Protein AF-A0A3N6PGU3-F1 (afdb_monomer_lite)

Secondary structure (DSSP, 8-state):
-GGGGGTTGGGTS-GGGS-BTTB-HHHHHHHHHHHTT---------TTHHHHHHHHHTTSTTT---------S--HHHHHHTTHHHHTT-S-EEEE-TT----SSHHHHHHSSS-EEEEEE-S-GGGSEEEEE-TTSSEEEEEES-SS-S--EEEEEEEEES-HHHHHHHHHHHHHTT-

Foldseek 3Di:
DVLVVDPPVSVVDPQQQPDDPPDGLVRLVLVLCVVLVNQEDEDADEPPVVVVVVVCPPPRPVRHPDYDYDYDPDDDLVSVLSCLVVLVPDQKDKWADSNFHDRPCSNVCVPDDAKDFDWDQDPDQQCAWAFDADPVRDTPDIDGRDPDDPGRTGGRGIMMHRHSVVSNVVSVVVVVVPD

Organism: NCBI:txid1458930

Radius of gyration: 16.95 Å; chains: 1; bounding box: 42×38×47 Å

InterPro domains:
  IPR005835 Nucleotidyl transferase domain [PF00483] (4-162)
  IPR029044 Nucleotide-diphospho-sugar transferases [G3DSA:3.90.550.10] (3-178)
  IPR029044 Nucleotide-diphospho-sugar transferases [SSF53448] (4-163)
  IPR050486 Mannose-1-phosphate guanyltransferase [PTHR22572] (4-163)

pLDDT: mean 79.23, std 13.74, range [46.91, 96.25]

Sequence (179 aa):
MWETKLRPHTHTQPKPLNPRGRETYPWTYHRNLIDAGIKKHVFIIGYLREKIQEYVKLPMQEKLRWSLWCRNRAKDCTALWTCKEVLADTDDILINLGDIIFDKDTPKIMDQKGSILAVQQVEDPREFGIAVLGGDGYVKKLSEKPDIPTSNLALVGMYKLSQVGLLLEVLDDMMKDGV

Structure (mmCIF, N/CA/C/O backbone):
data_AF-A0A3N6PGU3-F1
#
_entry.id   AF-A0A3N6PGU3-F1
#
loop_
_atom_site.group_PDB
_atom_site.id
_atom_site.type_symbol
_atom_site.label_atom_id
_atom_site.label_alt_id
_atom_site.label_comp_id
_atom_site.label_asym_id
_atom_site.label_entity_id
_atom_site.label_seq_id
_atom_site.pdbx_PDB_ins_code
_atom_site.Cartn_x
_atom_site.Cartn_y
_atom_site.Cartn_z
_atom_site.occupancy
_atom_site.B_iso_or_equiv
_atom_site.auth_seq_id
_atom_site.auth_comp_id
_atom_site.auth_asym_id
_atom_site.auth_atom_id
_atom_site.pdbx_PDB_model_num
ATOM 1 N N . MET A 1 1 ? 14.360 -8.208 7.490 1.00 46.91 1 MET A N 1
ATOM 2 C CA . MET A 1 1 ? 14.454 -7.816 6.065 1.00 46.91 1 MET A CA 1
ATOM 3 C C . MET A 1 1 ? 14.023 -9.033 5.261 1.00 46.91 1 MET A C 1
ATOM 5 O O . MET A 1 1 ? 14.676 -10.058 5.374 1.00 46.91 1 MET A O 1
ATOM 9 N N . TRP A 1 2 ? 12.864 -9.002 4.599 1.00 47.94 2 TRP A N 1
ATOM 10 C CA . TRP A 1 2 ? 12.236 -10.202 4.019 1.00 47.94 2 TRP A CA 1
ATOM 11 C C . TRP A 1 2 ? 13.111 -10.906 2.967 1.00 47.94 2 TRP A C 1
ATOM 13 O O . TRP A 1 2 ? 12.980 -12.116 2.785 1.00 47.94 2 TRP A O 1
ATOM 23 N N . GLU A 1 3 ? 14.074 -10.204 2.359 1.00 49.78 3 GLU A N 1
ATOM 24 C CA . GLU A 1 3 ? 15.049 -10.803 1.443 1.00 49.78 3 GLU A CA 1
ATOM 25 C C . GLU A 1 3 ? 15.992 -11.819 2.112 1.00 49.78 3 GLU A C 1
ATOM 27 O O . GLU A 1 3 ? 16.506 -12.704 1.429 1.00 49.78 3 GLU A O 1
ATOM 32 N N . THR A 1 4 ? 16.222 -11.745 3.431 1.00 50.41 4 THR A N 1
ATOM 33 C CA . THR A 1 4 ? 17.131 -12.677 4.124 1.00 50.41 4 THR A CA 1
ATOM 34 C C . THR A 1 4 ? 16.499 -14.037 4.402 1.00 50.41 4 THR A C 1
ATOM 36 O O . THR A 1 4 ? 17.231 -15.012 4.542 1.00 50.41 4 THR A O 1
ATOM 39 N N . LYS A 1 5 ? 15.161 -14.124 4.431 1.00 58.78 5 LYS A N 1
ATOM 40 C CA . LYS A 1 5 ? 14.418 -15.372 4.689 1.00 58.78 5 LYS A CA 1
ATOM 41 C C . LYS A 1 5 ? 14.497 -16.375 3.524 1.00 58.78 5 LYS A C 1
ATOM 43 O O . LYS A 1 5 ? 14.185 -17.540 3.717 1.00 58.78 5 LYS A O 1
ATOM 48 N N . LEU A 1 6 ? 14.910 -15.933 2.330 1.00 59.44 6 LEU A N 1
ATOM 49 C CA . LEU A 1 6 ? 14.996 -16.751 1.106 1.00 59.44 6 LEU A CA 1
ATOM 50 C C . LEU A 1 6 ? 16.431 -16.916 0.584 1.00 59.44 6 LEU A C 1
ATOM 52 O O . LEU A 1 6 ? 16.651 -17.247 -0.584 1.00 59.44 6 LEU A O 1
ATOM 56 N N . ARG A 1 7 ? 17.432 -16.672 1.433 1.00 60.16 7 ARG A N 1
ATOM 57 C CA . ARG A 1 7 ? 18.822 -16.978 1.085 1.00 60.16 7 ARG A CA 1
ATOM 58 C C . ARG A 1 7 ? 18.994 -18.501 0.954 1.00 60.16 7 ARG A C 1
ATOM 60 O O . ARG A 1 7 ? 18.397 -19.228 1.744 1.00 60.16 7 ARG A O 1
ATOM 67 N N . PRO A 1 8 ? 19.787 -18.989 -0.021 1.00 71.56 8 PRO A N 1
ATOM 68 C CA . PRO A 1 8 ? 20.704 -18.232 -0.882 1.00 71.56 8 PRO A CA 1
ATOM 69 C C . PRO A 1 8 ? 20.094 -17.690 -2.190 1.00 71.56 8 PRO A C 1
ATOM 71 O O . PRO A 1 8 ? 20.761 -16.929 -2.883 1.00 71.56 8 PRO A O 1
ATOM 74 N N . HIS A 1 9 ? 18.846 -18.016 -2.539 1.00 57.03 9 HIS A N 1
ATOM 75 C CA . HIS A 1 9 ? 18.249 -17.649 -3.837 1.00 57.03 9 HIS A CA 1
ATOM 76 C C . HIS A 1 9 ? 18.185 -16.133 -4.089 1.00 57.03 9 HIS A C 1
ATOM 78 O O . HIS A 1 9 ? 18.304 -15.683 -5.225 1.00 57.03 9 HIS A O 1
ATOM 84 N N . THR A 1 10 ? 18.069 -15.330 -3.031 1.00 58.28 10 THR A N 1
ATOM 85 C CA . THR A 1 10 ? 18.069 -13.861 -3.116 1.00 58.28 10 THR A CA 1
ATOM 86 C C . THR A 1 10 ? 19.464 -13.224 -3.221 1.00 58.28 10 THR A C 1
ATOM 88 O O . THR A 1 10 ? 19.553 -12.001 -3.280 1.00 58.28 10 THR A O 1
ATOM 91 N N . HIS A 1 11 ? 20.559 -14.006 -3.257 1.00 56.34 11 HIS A N 1
ATOM 92 C CA . HIS A 1 11 ? 21.920 -13.476 -3.473 1.00 56.34 11 HIS A CA 1
ATOM 93 C C . HIS A 1 11 ? 22.190 -13.098 -4.933 1.00 56.34 11 HIS A C 1
ATOM 95 O O . HIS A 1 11 ? 22.960 -12.180 -5.200 1.00 56.34 11 HIS A O 1
ATOM 101 N N . THR A 1 12 ? 21.595 -13.820 -5.881 1.00 60.50 12 THR A N 1
ATOM 102 C CA . THR A 1 12 ? 21.890 -13.671 -7.314 1.00 60.50 12 THR A CA 1
ATOM 103 C C . THR A 1 12 ? 20.706 -13.125 -8.106 1.00 60.50 12 THR A C 1
ATOM 105 O O . THR A 1 12 ? 20.904 -12.632 -9.218 1.00 60.50 12 THR A O 1
ATOM 108 N N . GLN A 1 13 ? 19.494 -13.151 -7.546 1.00 65.88 13 GLN A N 1
ATOM 109 C CA . GLN A 1 13 ? 18.267 -12.697 -8.197 1.00 65.88 13 GLN A CA 1
ATOM 110 C C . GLN A 1 13 ? 17.361 -11.957 -7.199 1.00 65.88 13 GLN A C 1
ATOM 112 O O . GLN A 1 13 ? 17.196 -12.418 -6.068 1.00 65.88 13 GLN A O 1
ATOM 117 N N . PRO A 1 14 ? 16.765 -10.808 -7.574 1.00 69.81 14 PRO A N 1
ATOM 118 C CA . PRO A 1 14 ? 15.770 -10.167 -6.725 1.00 69.81 14 PRO A CA 1
ATOM 119 C C . PRO A 1 14 ? 14.566 -11.096 -6.526 1.00 69.81 14 PRO A C 1
ATOM 121 O O . PRO A 1 14 ? 14.072 -11.666 -7.497 1.00 69.81 14 PRO A O 1
ATOM 124 N N . LYS A 1 15 ? 14.042 -11.184 -5.294 1.00 72.31 15 LYS A N 1
ATOM 125 C CA . LYS A 1 15 ? 12.857 -12.000 -4.956 1.00 72.31 15 LYS A CA 1
ATOM 126 C C . LYS A 1 15 ? 11.687 -11.807 -5.943 1.00 72.31 15 LYS A C 1
ATOM 128 O O . LYS A 1 15 ? 11.146 -12.825 -6.367 1.00 72.31 15 LYS A O 1
ATOM 133 N N . PRO A 1 16 ? 11.328 -10.576 -6.375 1.00 74.44 16 PRO A N 1
ATOM 134 C CA . PRO A 1 16 ? 10.246 -10.385 -7.347 1.00 74.44 16 PRO A CA 1
ATOM 135 C C . PRO A 1 16 ? 10.482 -11.063 -8.707 1.00 74.44 16 PRO A C 1
ATOM 137 O O . PRO A 1 16 ? 9.528 -11.406 -9.400 1.00 74.44 16 PRO A O 1
ATOM 140 N N . LEU A 1 17 ? 11.738 -11.279 -9.106 1.00 75.56 17 LEU A N 1
ATOM 141 C CA . LEU A 1 17 ? 12.063 -11.948 -10.367 1.00 75.56 17 LEU A CA 1
ATOM 142 C C . LEU A 1 17 ? 12.118 -13.470 -10.242 1.00 75.56 17 LEU A C 1
ATOM 144 O O . LEU A 1 17 ? 12.287 -14.129 -11.264 1.00 75.56 17 LEU A O 1
ATOM 148 N N . ASN A 1 18 ? 12.008 -14.047 -9.043 1.00 79.38 18 ASN A N 1
ATOM 149 C CA . ASN A 1 18 ? 11.971 -15.500 -8.910 1.00 79.38 18 ASN A CA 1
ATOM 150 C C . ASN A 1 18 ? 10.716 -16.041 -9.619 1.00 79.38 18 ASN A C 1
ATOM 152 O O . ASN A 1 18 ? 9.614 -15.562 -9.331 1.00 79.38 18 ASN A O 1
ATOM 156 N N . PRO A 1 19 ? 10.855 -17.017 -10.536 1.00 74.06 19 PRO A N 1
ATOM 157 C CA . PRO A 1 19 ? 9.710 -17.571 -11.242 1.00 74.06 19 PRO A CA 1
ATOM 158 C C . PRO A 1 19 ? 8.711 -18.207 -10.276 1.00 74.06 19 PRO A C 1
ATOM 160 O O . PRO A 1 19 ? 9.084 -18.982 -9.391 1.00 74.06 19 PRO A O 1
ATOM 163 N N . ARG A 1 20 ? 7.427 -17.929 -10.489 1.00 69.12 20 ARG A N 1
ATOM 164 C CA . ARG A 1 20 ? 6.305 -18.614 -9.852 1.00 69.12 20 ARG A CA 1
ATOM 165 C C . ARG A 1 20 ? 5.487 -19.300 -10.940 1.00 69.12 20 ARG A C 1
ATOM 167 O O . ARG A 1 20 ? 4.668 -18.687 -11.620 1.00 69.12 20 ARG A O 1
ATOM 174 N N . GLY A 1 21 ? 5.726 -20.596 -11.122 1.00 77.44 21 GLY A N 1
ATOM 175 C CA . GLY A 1 21 ? 5.178 -21.321 -12.266 1.00 77.44 21 GLY A CA 1
ATOM 176 C C . GLY A 1 21 ? 5.776 -20.784 -13.568 1.00 77.44 21 GLY A C 1
ATOM 177 O O . GLY A 1 21 ? 6.968 -20.955 -13.801 1.00 77.44 21 GLY A O 1
ATOM 178 N N . ARG A 1 22 ? 4.952 -20.140 -14.406 1.00 70.50 22 ARG A N 1
ATOM 179 C CA . ARG A 1 22 ? 5.368 -19.574 -15.705 1.00 70.50 22 ARG A CA 1
ATOM 180 C C . ARG A 1 22 ? 5.568 -18.054 -15.696 1.00 70.50 22 ARG A C 1
ATOM 182 O O . ARG A 1 22 ? 5.994 -17.512 -16.707 1.00 70.50 22 ARG A O 1
ATOM 189 N N . GLU A 1 23 ? 5.257 -17.372 -14.593 1.00 75.50 23 GLU A N 1
ATOM 190 C CA . GLU A 1 23 ? 5.281 -15.904 -14.504 1.00 75.50 23 GLU A CA 1
ATOM 191 C C . GLU A 1 23 ? 6.200 -15.412 -13.376 1.00 75.50 23 GLU A C 1
ATOM 193 O O . GLU A 1 23 ? 6.590 -16.176 -12.492 1.00 75.50 23 GLU A O 1
ATOM 198 N N . THR A 1 24 ? 6.548 -14.125 -13.398 1.00 79.69 24 THR A N 1
ATOM 199 C CA . THR A 1 24 ? 7.247 -13.424 -12.304 1.00 79.69 24 THR A CA 1
ATOM 200 C C . THR A 1 24 ? 6.329 -12.367 -11.690 1.00 79.69 24 THR A C 1
ATOM 202 O O . THR A 1 24 ? 5.345 -11.964 -12.313 1.00 79.69 24 THR A O 1
ATOM 205 N N . TYR A 1 25 ? 6.662 -11.865 -10.495 1.00 79.06 25 TYR A N 1
ATOM 206 C CA . TYR A 1 25 ? 5.845 -10.845 -9.827 1.00 79.06 25 TYR A CA 1
ATOM 207 C C . TYR A 1 25 ? 5.641 -9.585 -10.696 1.00 79.06 25 TYR A C 1
ATOM 209 O O . TYR A 1 25 ? 4.485 -9.217 -10.916 1.00 79.06 25 TYR A O 1
ATOM 217 N N . PRO A 1 26 ? 6.690 -8.954 -11.276 1.00 76.56 26 PRO A N 1
ATOM 218 C CA . PRO A 1 26 ? 6.512 -7.788 -12.144 1.00 76.56 26 PRO A CA 1
ATOM 219 C C . PRO A 1 26 ? 5.624 -8.041 -13.362 1.00 76.56 26 PRO A C 1
ATOM 221 O O . PRO A 1 26 ? 4.894 -7.141 -13.776 1.00 76.56 26 PRO A O 1
ATOM 224 N N . TRP A 1 27 ? 5.666 -9.252 -13.925 1.00 77.31 27 TRP A N 1
ATOM 225 C CA . TRP A 1 27 ? 4.833 -9.612 -15.070 1.00 77.31 27 TRP A CA 1
ATOM 226 C C . TRP A 1 27 ? 3.350 -9.641 -14.704 1.00 77.31 27 TRP A C 1
ATOM 228 O O . TRP A 1 27 ? 2.538 -8.982 -15.355 1.00 77.31 27 TRP A O 1
ATOM 238 N N . THR A 1 28 ? 3.006 -10.344 -13.624 1.00 78.38 28 THR A N 1
ATOM 239 C CA . THR A 1 28 ? 1.626 -10.409 -13.139 1.00 78.38 28 THR A CA 1
ATOM 240 C C . THR A 1 28 ? 1.118 -9.018 -12.744 1.00 78.38 28 THR A C 1
ATOM 242 O O . THR A 1 28 ? 0.010 -8.649 -13.122 1.00 78.38 28 THR A O 1
ATOM 245 N N . TYR A 1 29 ? 1.938 -8.186 -12.085 1.00 77.88 29 TYR A N 1
ATOM 246 C CA . TYR A 1 29 ? 1.555 -6.802 -11.773 1.00 77.88 29 TYR A CA 1
ATOM 247 C C . TYR A 1 29 ? 1.204 -5.993 -13.001 1.00 77.88 29 TYR A C 1
ATOM 249 O O . TYR A 1 29 ? 0.188 -5.310 -13.023 1.00 77.88 29 TYR A O 1
ATOM 257 N N . HIS A 1 30 ? 2.036 -6.060 -14.026 1.00 75.44 30 HIS A N 1
ATOM 258 C CA . HIS A 1 30 ? 1.815 -5.277 -15.224 1.00 75.44 30 HIS A CA 1
ATOM 259 C C . HIS A 1 30 ? 0.525 -5.635 -15.939 1.00 75.44 30 HIS A C 1
ATOM 261 O O . HIS A 1 30 ? -0.210 -4.724 -16.310 1.00 75.44 30 HIS A O 1
ATOM 267 N N . ARG A 1 31 ? 0.214 -6.931 -16.058 1.00 78.94 31 ARG A N 1
ATOM 268 C CA . ARG A 1 31 ? -1.082 -7.369 -16.583 1.00 78.94 31 ARG A CA 1
ATOM 269 C C . ARG A 1 31 ? -2.223 -6.758 -15.771 1.00 78.94 31 ARG A C 1
ATOM 271 O O . ARG A 1 31 ? -3.073 -6.079 -16.331 1.00 78.94 31 ARG A O 1
ATOM 278 N N . ASN A 1 32 ? -2.183 -6.906 -14.450 1.00 79.06 32 ASN A N 1
ATOM 279 C CA . ASN A 1 32 ? -3.302 -6.512 -13.592 1.00 79.06 32 ASN A CA 1
ATOM 280 C C . ASN A 1 32 ? -3.488 -4.991 -13.532 1.00 79.06 32 ASN A C 1
ATOM 282 O O . ASN A 1 32 ? -4.609 -4.506 -13.412 1.00 79.06 32 ASN A O 1
ATOM 286 N N . LEU A 1 33 ? -2.395 -4.230 -13.619 1.00 78.25 33 LEU A N 1
ATOM 287 C CA . LEU A 1 33 ? -2.441 -2.771 -13.667 1.00 78.25 33 LEU A CA 1
ATOM 288 C C . LEU A 1 33 ? -2.978 -2.268 -15.019 1.00 78.25 33 LEU A C 1
ATOM 290 O O . LEU A 1 33 ? -3.734 -1.298 -15.034 1.00 78.25 33 LEU A O 1
ATOM 294 N N . ILE A 1 34 ? -2.637 -2.935 -16.132 1.00 77.31 34 ILE A N 1
ATOM 295 C CA . ILE A 1 34 ? -3.224 -2.649 -17.453 1.00 77.31 34 ILE A CA 1
ATOM 296 C C . ILE A 1 34 ? -4.720 -2.959 -17.449 1.00 77.31 34 ILE A C 1
ATOM 298 O O . ILE A 1 34 ? -5.508 -2.124 -17.891 1.00 77.31 34 ILE A O 1
ATOM 302 N N . ASP A 1 35 ? -5.109 -4.123 -16.930 1.00 79.31 35 ASP A N 1
ATOM 303 C CA . ASP A 1 35 ? -6.509 -4.552 -16.869 1.00 79.31 35 ASP A CA 1
ATOM 304 C C . ASP A 1 35 ? -7.349 -3.620 -15.979 1.00 79.31 35 ASP A C 1
ATOM 306 O O . ASP A 1 35 ? -8.527 -3.399 -16.244 1.00 79.31 35 ASP A O 1
ATOM 310 N N . ALA A 1 36 ? -6.731 -3.008 -14.963 1.00 79.19 36 ALA A N 1
ATOM 311 C CA . ALA A 1 36 ? -7.345 -1.978 -14.125 1.00 79.19 36 ALA A CA 1
ATOM 312 C C . ALA A 1 36 ? -7.349 -0.567 -14.755 1.00 79.19 36 ALA A C 1
ATOM 314 O O . ALA A 1 36 ? -7.784 0.387 -14.114 1.00 79.19 36 ALA A O 1
ATOM 315 N N . GLY A 1 37 ? -6.843 -0.398 -15.982 1.00 80.19 37 GLY A N 1
ATOM 316 C CA . GLY A 1 37 ? -6.828 0.888 -16.687 1.00 80.19 37 GLY A CA 1
ATOM 317 C C . GLY A 1 37 ? -5.828 1.915 -16.141 1.00 80.19 37 GLY A C 1
ATOM 318 O O . GLY A 1 37 ? -5.903 3.096 -16.497 1.00 80.19 37 GLY A O 1
ATOM 319 N N . ILE A 1 38 ? -4.879 1.495 -15.299 1.00 80.81 38 ILE A N 1
ATOM 320 C CA . ILE A 1 38 ? -3.862 2.376 -14.713 1.00 80.81 38 ILE A CA 1
ATOM 321 C C . ILE A 1 38 ? -2.833 2.727 -15.794 1.00 80.81 38 ILE A C 1
ATOM 323 O O . ILE A 1 38 ? -2.299 1.851 -16.467 1.00 80.81 38 ILE A O 1
ATOM 327 N N . LYS A 1 39 ? -2.573 4.029 -15.981 1.00 75.12 39 LYS A N 1
ATOM 328 C CA . LYS A 1 39 ? -1.737 4.557 -17.083 1.00 75.12 39 LYS A CA 1
ATOM 329 C C . LYS A 1 39 ? -0.343 5.013 -16.653 1.00 75.12 39 LYS A C 1
ATOM 331 O O . LYS A 1 39 ? 0.564 5.102 -17.483 1.00 75.12 39 LYS A O 1
ATOM 336 N N . LYS A 1 40 ? -0.194 5.400 -15.384 1.00 78.12 40 LYS A N 1
ATOM 337 C CA . LYS A 1 40 ? 1.057 5.884 -14.788 1.00 78.12 40 LYS A CA 1
ATOM 338 C C . LYS A 1 40 ? 1.493 4.874 -13.735 1.00 78.12 40 LYS A C 1
ATOM 340 O O . LYS A 1 40 ? 0.690 4.484 -12.894 1.00 78.12 40 LYS A O 1
ATOM 345 N N . HIS A 1 41 ? 2.755 4.465 -13.784 1.00 78.19 41 HIS A N 1
ATOM 346 C CA . HIS A 1 41 ? 3.306 3.476 -12.866 1.00 78.19 41 HIS A CA 1
ATOM 347 C C . HIS A 1 41 ? 4.622 3.995 -12.307 1.00 78.19 41 HIS A C 1
ATOM 349 O O . HIS A 1 41 ? 5.399 4.649 -13.003 1.00 78.19 41 HIS A O 1
ATOM 355 N N . VAL A 1 42 ? 4.874 3.701 -11.040 1.00 79.69 42 VAL A N 1
ATOM 356 C CA . VAL A 1 42 ? 6.117 4.066 -10.367 1.00 79.69 42 VAL A CA 1
ATOM 357 C C . VAL A 1 42 ? 6.666 2.806 -9.724 1.00 79.69 42 VAL A C 1
ATOM 359 O O . VAL A 1 42 ? 5.981 2.158 -8.938 1.00 79.69 42 VAL A O 1
ATOM 362 N N . PHE A 1 43 ? 7.893 2.439 -10.089 1.00 78.62 43 PHE A N 1
ATOM 363 C CA . PHE A 1 43 ? 8.562 1.267 -9.541 1.00 78.62 43 PHE A CA 1
ATOM 364 C C . PHE A 1 43 ? 9.645 1.712 -8.564 1.00 78.62 43 PHE A C 1
ATOM 366 O O . PHE A 1 43 ? 10.729 2.140 -8.963 1.00 78.62 43 PHE A O 1
ATOM 373 N N . ILE A 1 44 ? 9.373 1.569 -7.269 1.00 77.94 44 ILE A N 1
ATOM 374 C CA . ILE A 1 44 ? 10.361 1.863 -6.232 1.00 77.94 44 ILE A CA 1
ATOM 375 C C . ILE A 1 44 ? 11.202 0.609 -5.997 1.00 77.94 44 ILE A C 1
ATOM 377 O O . ILE A 1 44 ? 10.731 -0.374 -5.428 1.00 77.94 44 ILE A O 1
ATOM 381 N N . ILE A 1 45 ? 12.440 0.614 -6.495 1.00 74.38 45 ILE A N 1
ATOM 382 C CA . ILE A 1 45 ? 13.309 -0.566 -6.502 1.00 74.38 45 ILE A CA 1
ATOM 383 C C . ILE A 1 45 ? 14.665 -0.229 -5.893 1.00 74.38 45 ILE A C 1
ATOM 385 O O . ILE A 1 45 ? 15.346 0.701 -6.320 1.00 74.38 45 ILE A O 1
ATOM 389 N N . GLY A 1 46 ? 15.069 -1.049 -4.922 1.00 72.19 46 GLY A N 1
ATOM 390 C CA . GLY A 1 46 ? 16.376 -0.985 -4.275 1.00 72.19 46 GLY A CA 1
ATOM 391 C C . GLY A 1 46 ? 17.380 -1.984 -4.860 1.00 72.19 46 GLY A C 1
ATOM 392 O O . GLY A 1 46 ? 18.035 -1.727 -5.869 1.00 72.19 46 GLY A O 1
ATOM 393 N N . TYR A 1 47 ? 17.558 -3.116 -4.175 1.00 66.56 47 TYR A N 1
ATOM 394 C CA . TYR A 1 47 ? 18.587 -4.119 -4.476 1.00 66.56 47 TYR A CA 1
ATOM 395 C C . TYR A 1 47 ? 18.409 -4.774 -5.862 1.00 66.56 47 TYR A C 1
ATOM 397 O O . TYR A 1 47 ? 17.297 -5.128 -6.244 1.00 66.56 47 TYR A O 1
ATOM 405 N N . LEU A 1 48 ? 19.519 -4.965 -6.596 1.00 67.81 48 LEU A N 1
ATOM 406 C CA . LEU A 1 48 ? 19.571 -5.564 -7.946 1.00 67.81 48 LEU A CA 1
ATOM 407 C C . LEU A 1 48 ? 18.665 -4.869 -8.989 1.00 67.81 48 LEU A C 1
ATOM 409 O O . LEU A 1 48 ? 18.123 -5.518 -9.890 1.00 67.81 48 LEU A O 1
ATOM 413 N N . ARG A 1 49 ? 18.522 -3.540 -8.883 1.00 71.31 49 ARG A N 1
ATOM 414 C CA . ARG A 1 49 ? 17.678 -2.718 -9.767 1.00 71.31 49 ARG A CA 1
ATOM 415 C C . ARG A 1 49 ? 17.951 -2.930 -11.252 1.00 71.31 49 ARG A C 1
ATOM 417 O O . ARG A 1 49 ? 17.000 -2.914 -12.018 1.00 71.31 49 ARG A O 1
ATOM 424 N N . GLU A 1 50 ? 19.203 -3.149 -11.660 1.00 75.81 50 GLU A N 1
ATOM 425 C CA . GLU A 1 50 ? 19.586 -3.265 -13.070 1.00 75.81 50 GLU A CA 1
ATOM 426 C C . GLU A 1 50 ? 18.868 -4.451 -13.724 1.00 75.81 50 GLU A C 1
ATOM 428 O O . GLU A 1 50 ? 18.334 -4.318 -14.820 1.00 75.81 50 GLU A O 1
ATOM 433 N N . LYS A 1 51 ? 18.741 -5.569 -12.996 1.00 76.88 51 LYS A N 1
ATOM 434 C CA . LYS A 1 51 ? 18.018 -6.758 -13.467 1.00 76.88 51 LYS A CA 1
ATOM 435 C C . LYS A 1 51 ? 16.518 -6.511 -13.596 1.00 76.88 51 LYS A C 1
ATOM 437 O O . LYS A 1 51 ? 15.896 -6.993 -14.535 1.00 76.88 51 LYS A O 1
ATOM 442 N N . ILE A 1 52 ? 15.926 -5.768 -12.658 1.00 75.62 52 ILE A N 1
ATOM 443 C CA . ILE A 1 52 ? 14.493 -5.438 -12.716 1.00 75.62 52 ILE A CA 1
ATOM 444 C C . ILE A 1 52 ? 14.232 -4.414 -13.826 1.00 75.62 52 ILE A C 1
ATOM 446 O O . ILE A 1 52 ? 13.263 -4.549 -14.565 1.00 75.62 52 ILE A O 1
ATOM 450 N N . GLN A 1 53 ? 15.117 -3.430 -13.989 1.00 75.00 53 GLN A N 1
ATOM 451 C CA . GLN A 1 53 ? 15.071 -2.463 -15.082 1.00 75.00 53 GLN A CA 1
ATOM 452 C C . GLN A 1 53 ? 15.133 -3.156 -16.438 1.00 75.00 53 GLN A C 1
ATOM 454 O O . GLN A 1 53 ? 14.314 -2.859 -17.300 1.00 75.00 53 GLN A O 1
ATOM 459 N N . GLU A 1 54 ? 16.077 -4.074 -16.626 1.00 76.81 54 GLU A N 1
ATOM 460 C CA . GLU A 1 54 ? 16.207 -4.858 -17.854 1.00 76.81 54 GLU A CA 1
ATOM 461 C C . GLU A 1 54 ? 14.953 -5.704 -18.111 1.00 76.81 54 GLU A C 1
ATOM 463 O O . GLU A 1 54 ? 14.379 -5.633 -19.196 1.00 76.81 54 GLU A O 1
ATOM 468 N N . TYR A 1 55 ? 14.454 -6.403 -17.086 1.00 75.38 55 TYR A N 1
ATOM 469 C CA . TYR A 1 55 ? 13.233 -7.205 -17.181 1.00 75.38 55 TYR A CA 1
ATOM 470 C C . TYR A 1 55 ? 12.008 -6.377 -17.598 1.00 75.38 55 TYR A C 1
ATOM 472 O O . TYR A 1 55 ? 11.255 -6.782 -18.479 1.00 75.38 55 TYR A O 1
ATOM 480 N N . VAL A 1 56 ? 11.813 -5.202 -16.988 1.00 71.06 56 VAL A N 1
ATOM 481 C CA . VAL A 1 56 ? 10.676 -4.317 -17.291 1.00 71.06 56 VAL A CA 1
ATOM 482 C C . VAL A 1 56 ? 10.830 -3.651 -18.664 1.00 71.06 56 VAL A C 1
ATOM 484 O O . VAL A 1 56 ? 9.838 -3.419 -19.354 1.00 71.06 56 VAL A O 1
ATOM 487 N N . LYS A 1 57 ? 12.062 -3.360 -19.098 1.00 68.31 57 LYS A N 1
ATOM 488 C CA . LYS A 1 57 ? 12.328 -2.724 -20.397 1.00 68.31 57 LYS A CA 1
ATOM 489 C C . LYS A 1 57 ? 12.052 -3.639 -21.595 1.00 68.31 57 LYS A C 1
ATOM 491 O O . LYS A 1 57 ? 11.665 -3.132 -22.638 1.00 68.31 57 LYS A O 1
ATOM 496 N N . LEU A 1 58 ? 12.245 -4.952 -21.468 1.00 55.84 58 LEU A N 1
ATOM 497 C CA . LEU A 1 58 ? 12.301 -5.860 -22.623 1.00 55.84 58 LEU A CA 1
ATOM 498 C C . LEU A 1 58 ? 10.938 -6.228 -23.268 1.00 55.84 58 LEU A C 1
ATOM 500 O O . LEU A 1 58 ? 10.949 -6.635 -24.427 1.00 55.84 58 LEU A O 1
ATOM 504 N N . PRO A 1 59 ? 9.780 -6.114 -22.582 1.00 52.75 59 PRO A N 1
ATOM 505 C CA . PRO A 1 59 ? 8.470 -6.268 -23.251 1.00 52.75 59 PRO A CA 1
ATOM 506 C C . PRO A 1 59 ? 7.332 -5.330 -22.783 1.00 52.75 59 PRO A C 1
ATOM 508 O O . PRO A 1 59 ? 6.255 -5.347 -23.371 1.00 52.75 59 PRO A O 1
ATOM 511 N N . MET A 1 60 ? 7.508 -4.533 -21.721 1.00 55.53 60 MET A N 1
ATOM 512 C CA . MET A 1 60 ? 6.386 -3.849 -21.039 1.00 55.53 60 MET A CA 1
ATOM 513 C C . MET A 1 60 ? 6.269 -2.352 -21.394 1.00 55.53 60 MET A C 1
ATOM 515 O O . MET A 1 60 ? 5.330 -1.673 -20.970 1.00 55.53 60 MET A O 1
ATOM 519 N N . GLN A 1 61 ? 7.209 -1.820 -22.185 1.00 50.72 61 GLN A N 1
ATOM 520 C CA . GLN A 1 61 ? 7.306 -0.388 -22.497 1.00 50.72 61 GLN A CA 1
ATOM 521 C C . GLN A 1 61 ? 6.214 0.140 -23.436 1.00 50.72 61 GLN A C 1
ATOM 523 O O . GLN A 1 61 ? 5.890 1.319 -23.348 1.00 50.72 61 GLN A O 1
ATOM 528 N N . GLU A 1 62 ? 5.593 -0.688 -24.284 1.00 50.44 62 GLU A N 1
ATOM 529 C CA . GLU A 1 62 ? 4.577 -0.192 -25.233 1.00 50.44 62 GLU A CA 1
ATOM 530 C C . GLU A 1 62 ? 3.301 0.336 -24.544 1.00 50.44 62 GLU A C 1
ATOM 532 O O . GLU A 1 62 ? 2.535 1.087 -25.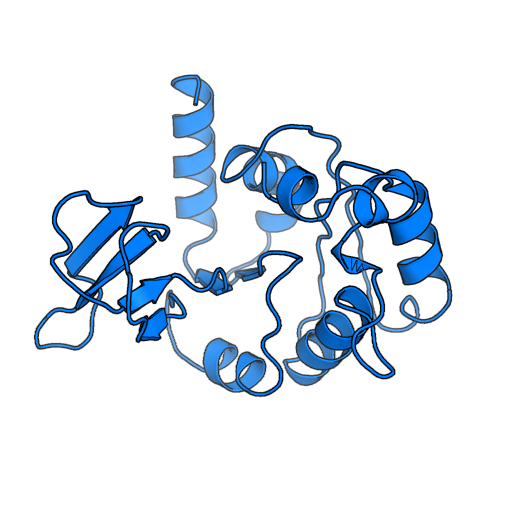149 1.00 50.44 62 GLU A O 1
ATOM 537 N N . LYS A 1 63 ? 3.076 -0.009 -23.266 1.00 50.56 63 LYS A N 1
ATOM 538 C CA . LYS A 1 63 ? 1.900 0.427 -22.486 1.00 50.56 63 LYS A CA 1
ATOM 539 C C . LYS A 1 63 ? 2.228 1.149 -21.174 1.00 50.56 63 LYS A C 1
ATOM 541 O O . LYS A 1 63 ? 1.361 1.838 -20.641 1.00 50.56 63 LYS A O 1
ATOM 546 N N . LEU A 1 64 ? 3.457 1.045 -20.659 1.00 52.22 64 LEU A N 1
ATOM 547 C CA . LEU A 1 64 ? 3.890 1.737 -19.438 1.00 52.22 64 LEU A CA 1
ATOM 548 C C . LEU A 1 64 ? 4.460 3.114 -19.787 1.00 52.22 64 LEU A C 1
ATOM 550 O O . LEU A 1 64 ? 5.580 3.222 -20.279 1.00 52.22 64 LEU A O 1
ATOM 554 N N . ARG A 1 65 ? 3.707 4.185 -19.511 1.00 48.12 65 ARG A N 1
ATOM 555 C CA . ARG A 1 65 ? 4.125 5.540 -19.909 1.00 48.12 65 ARG A CA 1
ATOM 556 C C . ARG A 1 65 ? 5.307 6.100 -19.107 1.00 48.12 65 ARG A C 1
ATOM 558 O O . ARG A 1 65 ? 6.009 6.953 -19.633 1.00 48.12 65 ARG A O 1
ATOM 565 N N . TRP A 1 66 ? 5.532 5.657 -17.865 1.00 49.59 66 TRP A N 1
ATOM 566 C CA . TRP A 1 66 ? 6.565 6.217 -16.980 1.00 49.59 66 TRP A CA 1
ATOM 567 C C . TRP A 1 66 ? 7.090 5.156 -16.005 1.00 49.59 66 TRP A C 1
ATOM 569 O O . TRP A 1 66 ? 6.361 4.251 -15.609 1.00 49.59 66 TRP A O 1
ATOM 579 N N . SER A 1 67 ? 8.369 5.231 -15.640 1.00 54.12 67 SER A N 1
ATOM 580 C CA . SER A 1 67 ? 8.962 4.453 -14.545 1.00 54.12 67 SER A CA 1
ATOM 581 C C . SER A 1 67 ? 10.013 5.326 -13.870 1.00 54.12 67 SER A C 1
ATOM 583 O O . SER A 1 67 ? 11.092 5.533 -14.425 1.00 54.12 67 SER A O 1
ATOM 585 N N . LEU A 1 68 ? 9.679 5.880 -12.702 1.00 55.47 68 LEU A N 1
ATOM 586 C CA . LEU A 1 68 ? 10.637 6.584 -11.849 1.00 55.47 68 LEU A CA 1
ATOM 587 C C . LEU A 1 68 ? 11.322 5.567 -10.930 1.00 55.47 68 LEU A C 1
ATOM 589 O O . LEU A 1 68 ? 10.647 4.737 -10.328 1.00 55.47 68 LEU A O 1
ATOM 593 N N . TRP A 1 69 ? 12.651 5.639 -10.839 1.00 60.53 69 TRP A N 1
ATOM 594 C CA . TRP A 1 69 ? 13.478 4.727 -10.049 1.00 60.53 69 TRP A CA 1
ATOM 595 C C . TRP A 1 69 ? 14.004 5.468 -8.827 1.00 60.53 69 TRP A C 1
ATOM 597 O O . TRP A 1 69 ? 15.030 6.150 -8.895 1.00 60.53 69 TRP A O 1
ATOM 607 N N . CYS A 1 70 ? 13.309 5.346 -7.705 1.00 53.66 70 CYS A N 1
ATOM 608 C CA . CYS A 1 70 ? 13.752 6.001 -6.485 1.00 53.66 70 CYS A CA 1
ATOM 609 C C . CYS A 1 70 ? 14.867 5.201 -5.816 1.00 53.66 70 CYS A C 1
ATOM 611 O O . CYS A 1 70 ? 14.700 4.053 -5.404 1.00 53.66 70 CYS A O 1
ATOM 613 N N . ARG A 1 71 ? 16.046 5.822 -5.742 1.00 48.66 71 ARG A N 1
ATOM 614 C CA . ARG A 1 71 ? 17.242 5.246 -5.138 1.00 48.66 71 ARG A CA 1
ATOM 615 C C . ARG A 1 71 ? 17.131 5.395 -3.624 1.00 48.66 71 ARG A C 1
ATOM 617 O O . ARG A 1 71 ? 17.530 6.424 -3.094 1.00 48.66 71 ARG A O 1
ATOM 624 N N . ASN A 1 72 ? 16.638 4.381 -2.917 1.00 50.97 72 ASN A N 1
ATOM 625 C CA . ASN A 1 72 ? 16.841 4.352 -1.474 1.00 50.97 72 ASN A CA 1
ATOM 626 C C . ASN A 1 72 ? 16.871 2.930 -0.892 1.00 50.97 72 ASN A C 1
ATOM 628 O O . ASN A 1 72 ? 16.166 2.035 -1.347 1.00 50.97 72 ASN A O 1
ATOM 632 N N . ARG A 1 73 ? 17.707 2.734 0.136 1.00 49.88 73 ARG A N 1
ATOM 633 C CA . ARG A 1 73 ? 17.559 1.630 1.102 1.00 49.88 73 ARG A CA 1
ATOM 634 C C . ARG A 1 73 ? 16.409 1.897 2.079 1.00 49.88 73 ARG A C 1
ATOM 636 O O . ARG A 1 73 ? 16.102 1.023 2.889 1.00 49.88 73 ARG A O 1
ATOM 643 N N . ALA A 1 74 ? 15.839 3.102 2.038 1.00 57.03 74 ALA A N 1
ATOM 644 C CA . ALA A 1 74 ? 14.696 3.466 2.842 1.00 57.03 74 ALA A CA 1
ATOM 645 C C . ALA A 1 74 ? 13.497 2.589 2.496 1.00 57.03 74 ALA A C 1
ATOM 647 O O . ALA A 1 74 ? 13.265 2.227 1.340 1.00 57.03 74 ALA A O 1
ATOM 648 N N . LYS A 1 75 ? 12.792 2.206 3.548 1.00 61.38 75 LYS A N 1
ATOM 649 C CA . LYS A 1 75 ? 11.613 1.357 3.490 1.00 61.38 75 LYS A CA 1
ATOM 650 C C . LYS A 1 75 ? 10.384 2.242 3.656 1.00 61.38 75 LYS A C 1
ATOM 652 O O . LYS A 1 75 ? 10.501 3.406 4.035 1.00 61.38 75 LYS A O 1
ATOM 657 N N . ASP A 1 76 ? 9.224 1.666 3.383 1.00 72.19 76 ASP A N 1
ATOM 658 C CA . ASP A 1 76 ? 7.950 2.195 3.861 1.00 72.19 76 ASP A CA 1
ATOM 659 C C . ASP A 1 76 ? 7.679 3.640 3.375 1.00 72.19 76 ASP A C 1
ATOM 661 O O . ASP A 1 76 ? 7.830 3.934 2.185 1.00 72.19 76 ASP A O 1
ATOM 665 N N . CYS A 1 77 ? 7.261 4.548 4.258 1.00 79.69 77 CYS A N 1
ATOM 666 C CA . CYS A 1 77 ? 6.817 5.901 3.906 1.00 79.69 77 CYS A CA 1
ATOM 667 C C . CYS A 1 77 ? 7.886 6.753 3.198 1.00 79.69 77 CYS A C 1
ATOM 669 O O . CYS A 1 77 ? 7.562 7.497 2.273 1.00 79.69 77 CYS A O 1
ATOM 671 N N . THR A 1 78 ? 9.167 6.611 3.549 1.00 80.56 78 THR A N 1
ATOM 672 C CA . THR A 1 78 ? 10.260 7.367 2.914 1.00 80.56 78 THR A CA 1
ATOM 673 C C . THR A 1 78 ? 10.397 7.025 1.428 1.00 80.56 78 THR A C 1
ATOM 675 O O . THR A 1 78 ? 10.704 7.888 0.605 1.00 80.56 78 THR A O 1
ATOM 678 N N . ALA A 1 79 ? 10.148 5.767 1.052 1.00 80.25 79 ALA A N 1
ATOM 679 C CA . ALA A 1 79 ? 10.158 5.346 -0.346 1.00 80.25 79 ALA A CA 1
ATOM 680 C C . ALA A 1 79 ? 9.052 6.063 -1.138 1.00 80.25 79 ALA A C 1
ATOM 682 O O . ALA A 1 79 ? 9.291 6.555 -2.243 1.00 80.25 79 ALA A O 1
ATOM 683 N N . LEU A 1 80 ? 7.867 6.197 -0.544 1.00 84.31 80 LEU A N 1
ATOM 684 C CA . LEU A 1 80 ? 6.754 6.920 -1.148 1.00 84.31 80 LEU A CA 1
ATOM 685 C C . LEU A 1 80 ? 7.038 8.425 -1.255 1.00 84.31 80 LEU A C 1
ATOM 687 O O . LEU A 1 80 ? 6.800 9.018 -2.306 1.00 84.31 80 LEU A O 1
ATOM 691 N N . TRP A 1 81 ? 7.641 9.014 -0.219 1.00 87.25 81 TRP A N 1
ATOM 692 C CA . TRP A 1 81 ? 8.029 10.426 -0.191 1.00 87.25 81 TRP A CA 1
ATOM 693 C C . TRP A 1 81 ? 8.979 10.807 -1.333 1.00 87.25 81 TRP A C 1
ATOM 695 O O . TRP A 1 81 ? 8.798 11.840 -1.972 1.00 87.25 81 TRP A O 1
ATOM 705 N N . THR A 1 82 ? 9.936 9.939 -1.687 1.00 83.06 82 THR A N 1
ATOM 706 C CA . THR A 1 82 ? 10.831 10.196 -2.836 1.00 83.06 82 THR A CA 1
ATOM 707 C C . THR A 1 82 ? 10.108 10.287 -4.184 1.00 83.06 82 THR A C 1
ATOM 709 O O . THR A 1 82 ? 10.685 10.768 -5.154 1.00 83.06 82 THR A O 1
ATOM 712 N N . CYS A 1 83 ? 8.854 9.832 -4.259 1.00 83.00 83 CYS A N 1
ATOM 713 C CA . CYS A 1 83 ? 8.027 9.900 -5.460 1.00 83.00 83 CYS A CA 1
ATOM 714 C C . CYS A 1 83 ? 7.070 11.100 -5.460 1.00 83.00 83 CYS A C 1
ATOM 716 O O . CYS A 1 83 ? 6.275 11.214 -6.393 1.00 83.00 83 CYS A O 1
ATOM 718 N N . LYS A 1 84 ? 7.112 11.980 -4.448 1.00 87.00 84 LYS A N 1
ATOM 719 C CA . LYS A 1 84 ? 6.079 13.003 -4.221 1.00 87.00 84 LYS A CA 1
ATOM 720 C C . LYS A 1 84 ? 5.778 13.885 -5.430 1.00 87.00 84 LYS A C 1
ATOM 722 O O . LYS A 1 84 ? 4.615 14.143 -5.700 1.00 87.00 84 LYS A O 1
ATOM 727 N N . GLU A 1 85 ? 6.792 14.264 -6.206 1.00 85.69 85 GLU A N 1
ATOM 728 C CA . GLU A 1 85 ? 6.617 15.080 -7.416 1.00 85.69 85 GLU A CA 1
ATOM 729 C C . GLU A 1 85 ? 5.768 14.372 -8.481 1.00 85.69 85 GLU A C 1
ATOM 731 O O . GLU A 1 85 ? 4.942 14.995 -9.135 1.00 85.69 85 GLU A O 1
ATOM 736 N N . VAL A 1 86 ? 5.923 13.053 -8.630 1.00 82.56 86 VAL A N 1
ATOM 737 C CA . VAL A 1 86 ? 5.126 12.257 -9.580 1.00 82.56 86 VAL A CA 1
ATOM 738 C C . VAL A 1 86 ? 3.708 12.022 -9.059 1.00 82.56 86 VAL A C 1
ATOM 740 O O . VAL A 1 86 ? 2.779 11.865 -9.852 1.00 82.56 86 VAL A O 1
ATOM 743 N N . LEU A 1 87 ? 3.547 11.974 -7.734 1.00 85.81 87 LEU A N 1
ATOM 744 C CA . LEU A 1 87 ? 2.265 11.744 -7.068 1.00 85.81 87 LEU A CA 1
ATOM 745 C C . LEU A 1 87 ? 1.436 13.029 -6.914 1.00 85.81 87 LEU A C 1
ATOM 747 O O . LEU A 1 87 ? 0.231 12.934 -6.733 1.00 85.81 87 LEU A O 1
ATOM 751 N N . ALA A 1 88 ? 2.041 14.215 -6.999 1.00 86.06 88 ALA A N 1
ATOM 752 C CA . ALA A 1 88 ? 1.350 15.485 -6.764 1.00 86.06 88 ALA A CA 1
ATOM 753 C C . ALA A 1 88 ? 0.180 15.740 -7.736 1.00 86.06 88 ALA A C 1
ATOM 755 O O . ALA A 1 88 ? -0.826 16.319 -7.341 1.00 86.06 88 ALA A O 1
ATOM 756 N N . ASP A 1 89 ? 0.279 15.248 -8.975 1.00 83.00 89 ASP A N 1
ATOM 757 C CA . ASP A 1 89 ? -0.721 15.454 -10.034 1.00 83.00 89 ASP A CA 1
ATOM 758 C C . ASP A 1 89 ? -1.702 14.270 -10.182 1.00 83.00 89 ASP A C 1
ATOM 760 O O . ASP A 1 89 ? -2.058 13.883 -11.306 1.00 83.00 89 ASP A O 1
ATOM 764 N N . THR A 1 90 ? -2.087 13.609 -9.087 1.00 85.81 90 THR A N 1
ATOM 765 C CA . THR A 1 90 ? -3.077 12.519 -9.132 1.00 85.81 90 THR A CA 1
ATOM 766 C C . THR A 1 90 ? -4.035 12.543 -7.949 1.00 85.81 90 THR A C 1
ATOM 768 O O . THR A 1 90 ? -3.635 12.805 -6.821 1.00 85.81 90 THR A O 1
ATOM 771 N N . ASP A 1 91 ? -5.303 12.232 -8.218 1.00 87.12 91 ASP A N 1
ATOM 772 C CA . ASP A 1 91 ? -6.362 12.190 -7.203 1.00 87.12 91 ASP A CA 1
ATOM 773 C C . ASP A 1 91 ? -6.335 10.875 -6.410 1.00 87.12 91 ASP A C 1
ATOM 775 O O . ASP A 1 91 ? -6.476 10.864 -5.189 1.00 87.12 91 ASP A O 1
ATOM 779 N N . ASP A 1 92 ? -6.093 9.770 -7.121 1.00 89.56 92 ASP A N 1
ATOM 780 C CA . ASP A 1 92 ? -6.047 8.414 -6.582 1.00 89.56 92 ASP A CA 1
ATOM 781 C C . ASP A 1 92 ? -4.669 7.787 -6.824 1.00 89.56 92 ASP A C 1
ATOM 783 O O . ASP A 1 92 ? -4.069 7.952 -7.892 1.00 89.56 92 ASP A O 1
ATOM 787 N N . ILE A 1 93 ? -4.190 6.998 -5.863 1.00 90.69 93 ILE A N 1
ATOM 788 C CA . ILE A 1 93 ? -3.017 6.133 -6.035 1.00 90.69 93 ILE A CA 1
ATOM 789 C C . ILE A 1 93 ? -3.306 4.715 -5.564 1.00 90.69 93 ILE A C 1
ATOM 791 O O . ILE A 1 93 ? -4.032 4.500 -4.594 1.00 90.69 93 ILE A O 1
ATOM 795 N N . LEU A 1 94 ? -2.680 3.751 -6.237 1.00 89.69 94 LEU A N 1
ATOM 796 C CA . LEU A 1 94 ? -2.638 2.355 -5.824 1.00 89.69 94 LEU A CA 1
ATOM 797 C C . LEU A 1 94 ? -1.206 2.007 -5.418 1.00 89.69 94 LEU A C 1
ATOM 799 O O . LEU A 1 94 ? -0.290 2.038 -6.241 1.00 89.69 94 LEU A O 1
ATOM 803 N N . ILE A 1 95 ? -1.024 1.650 -4.154 1.00 88.81 95 ILE A N 1
ATOM 804 C CA . ILE A 1 95 ? 0.237 1.161 -3.606 1.00 88.81 95 ILE A CA 1
ATOM 805 C C . ILE A 1 95 ? 0.143 -0.358 -3.531 1.00 88.81 95 ILE A C 1
ATOM 807 O O . ILE A 1 95 ? -0.822 -0.892 -2.990 1.00 88.81 95 ILE A O 1
ATOM 811 N N . ASN A 1 96 ? 1.152 -1.047 -4.057 1.00 86.56 96 ASN A N 1
ATOM 812 C CA . ASN A 1 96 ? 1.265 -2.496 -3.970 1.00 86.56 96 ASN A CA 1
ATOM 813 C C . ASN A 1 96 ? 2.685 -2.887 -3.546 1.00 86.56 96 ASN A C 1
ATOM 815 O O . ASN A 1 96 ? 3.660 -2.430 -4.150 1.00 86.56 96 ASN A O 1
ATOM 819 N N . LEU A 1 97 ? 2.807 -3.732 -2.523 1.00 83.94 97 LEU A N 1
ATOM 820 C CA . LEU A 1 97 ? 4.095 -4.273 -2.103 1.00 83.94 97 LEU A CA 1
ATOM 821 C C . LEU A 1 97 ? 4.598 -5.291 -3.137 1.00 83.94 97 LEU A C 1
ATOM 823 O O . LEU A 1 97 ? 3.879 -6.198 -3.552 1.00 83.94 97 LEU A O 1
ATOM 827 N N . GLY A 1 98 ? 5.857 -5.137 -3.557 1.00 75.88 98 GLY A N 1
ATOM 828 C CA . GLY A 1 98 ? 6.423 -5.814 -4.733 1.00 75.88 98 GLY A CA 1
ATOM 829 C C . GLY A 1 98 ? 6.599 -7.336 -4.638 1.00 75.88 98 GLY A C 1
ATOM 830 O O . GLY A 1 98 ? 7.148 -7.934 -5.565 1.00 75.88 98 GLY A O 1
ATOM 831 N N . ASP A 1 99 ? 6.186 -7.965 -3.539 1.00 74.25 99 ASP A N 1
ATOM 832 C CA . ASP A 1 99 ? 6.214 -9.412 -3.326 1.00 74.25 99 ASP A CA 1
ATOM 833 C C . ASP A 1 99 ? 4.837 -10.033 -3.018 1.00 74.25 99 ASP A C 1
ATOM 835 O O . ASP A 1 99 ? 4.768 -11.210 -2.648 1.00 74.25 99 ASP A O 1
ATOM 839 N N . ILE A 1 100 ? 3.746 -9.283 -3.218 1.00 76.06 100 ILE A N 1
ATOM 840 C CA . ILE A 1 100 ? 2.360 -9.731 -3.000 1.00 76.06 100 ILE A CA 1
ATOM 841 C C . ILE A 1 100 ? 1.550 -9.629 -4.290 1.00 76.06 100 ILE A C 1
ATOM 843 O O . ILE A 1 100 ? 1.499 -8.564 -4.887 1.00 76.06 100 ILE A O 1
ATOM 847 N N . ILE A 1 101 ? 0.906 -10.712 -4.734 1.00 73.38 101 ILE A N 1
ATOM 848 C CA . ILE A 1 101 ? 0.139 -10.750 -5.993 1.00 73.38 101 ILE A CA 1
ATOM 849 C C . ILE A 1 101 ? -1.359 -10.604 -5.728 1.00 73.38 101 ILE A C 1
ATOM 851 O O . ILE A 1 101 ? -1.929 -11.389 -4.976 1.00 73.38 101 ILE A O 1
ATOM 855 N N . PHE A 1 102 ? -1.991 -9.683 -6.455 1.00 73.25 102 PHE A N 1
ATOM 856 C CA . PHE A 1 102 ? -3.439 -9.485 -6.499 1.00 73.25 102 PHE A CA 1
ATOM 857 C C . PHE A 1 102 ? -3.909 -9.667 -7.937 1.00 73.25 102 PHE A C 1
ATOM 859 O O . PHE A 1 102 ? -3.710 -8.776 -8.759 1.00 73.25 102 PHE A O 1
ATOM 866 N N . ASP A 1 103 ? -4.439 -10.845 -8.270 1.00 66.31 103 ASP A N 1
ATOM 867 C CA . ASP A 1 103 ? -4.635 -11.237 -9.674 1.00 66.31 103 ASP A CA 1
ATOM 868 C C . ASP A 1 103 ? -5.926 -10.689 -10.303 1.00 66.31 103 ASP A C 1
ATOM 870 O O . ASP A 1 103 ? -5.936 -10.360 -11.481 1.00 66.31 103 ASP A O 1
ATOM 874 N N . LYS A 1 104 ? -7.025 -10.560 -9.546 1.00 65.00 104 LYS A N 1
ATOM 875 C CA . LYS A 1 104 ? -8.354 -10.275 -10.139 1.00 65.00 104 LYS A CA 1
ATOM 876 C C . LYS A 1 104 ? -9.157 -9.162 -9.475 1.00 65.00 104 LYS A C 1
ATOM 878 O O . LYS A 1 104 ? -10.201 -8.777 -9.997 1.00 65.00 104 LYS A O 1
ATOM 883 N N . ASP A 1 105 ? -8.695 -8.643 -8.345 1.00 74.38 105 ASP A N 1
ATOM 884 C CA . ASP A 1 105 ? -9.473 -7.678 -7.566 1.00 74.38 105 ASP A CA 1
ATOM 885 C C . ASP A 1 105 ? -9.043 -6.228 -7.795 1.00 74.38 105 ASP A C 1
ATOM 887 O O . ASP A 1 105 ? -9.756 -5.319 -7.381 1.00 74.38 105 ASP A O 1
ATOM 891 N N . THR A 1 106 ? -7.947 -5.987 -8.527 1.00 80.50 106 THR A N 1
ATOM 892 C CA . THR A 1 106 ? -7.449 -4.630 -8.799 1.00 80.50 106 THR A CA 1
ATOM 893 C C . THR A 1 106 ? -8.502 -3.727 -9.452 1.00 80.50 106 THR A C 1
ATOM 895 O O . THR A 1 106 ? -8.727 -2.647 -8.911 1.00 80.50 106 THR A O 1
ATOM 898 N N . PRO A 1 107 ? -9.220 -4.133 -10.524 1.00 82.69 107 PRO A N 1
ATOM 899 C CA . PRO A 1 107 ? -10.268 -3.285 -11.100 1.00 82.69 107 PRO A CA 1
ATOM 900 C C . PRO A 1 107 ? -11.393 -2.987 -10.100 1.00 82.69 107 PRO A C 1
ATOM 902 O O . PRO A 1 107 ? -11.800 -1.841 -9.948 1.00 82.69 107 PRO A O 1
ATOM 905 N N . LYS A 1 108 ? -11.823 -3.994 -9.326 1.00 84.50 108 LYS A N 1
ATOM 906 C CA . LYS A 1 108 ? -12.875 -3.824 -8.312 1.00 84.50 108 LYS A CA 1
ATOM 907 C C . LYS A 1 108 ? -12.468 -2.831 -7.229 1.00 84.50 108 LYS A C 1
ATOM 909 O O . LYS A 1 108 ? -13.296 -2.041 -6.801 1.00 84.50 108 LYS A O 1
ATOM 914 N N . ILE A 1 109 ? -11.214 -2.883 -6.777 1.00 85.50 109 ILE A N 1
ATOM 915 C CA . ILE A 1 109 ? -10.665 -1.952 -5.784 1.00 85.50 109 ILE A CA 1
ATOM 916 C C . ILE A 1 109 ? -10.615 -0.538 -6.365 1.00 85.50 109 ILE A C 1
ATOM 918 O O . ILE A 1 109 ? -10.962 0.419 -5.678 1.00 85.50 109 ILE A O 1
ATOM 922 N N . MET A 1 110 ? -10.226 -0.397 -7.634 1.00 83.56 110 MET A N 1
ATOM 923 C CA . MET A 1 110 ? -10.191 0.906 -8.296 1.00 83.56 110 MET A CA 1
ATOM 924 C C . MET A 1 110 ? -11.589 1.521 -8.465 1.00 83.56 110 MET A C 1
ATOM 926 O O . MET A 1 110 ? -11.707 2.736 -8.313 1.00 83.56 110 MET A O 1
ATOM 930 N N . ASP A 1 111 ? -12.632 0.712 -8.673 1.00 86.38 111 ASP A N 1
ATOM 931 C CA . ASP A 1 111 ? -14.026 1.173 -8.820 1.00 86.38 111 ASP A CA 1
ATOM 932 C C . ASP A 1 111 ? -14.679 1.645 -7.507 1.00 86.38 111 ASP A C 1
ATOM 934 O O . ASP A 1 111 ? -15.657 2.399 -7.516 1.00 86.38 111 ASP A O 1
ATOM 938 N N . GLN A 1 112 ? -14.165 1.209 -6.358 1.00 88.00 112 GLN A N 1
ATOM 939 C CA . GLN A 1 112 ? -14.678 1.621 -5.052 1.00 88.00 112 GLN A CA 1
ATOM 940 C C . GLN A 1 112 ? -14.309 3.080 -4.741 1.00 88.00 112 GLN A C 1
ATOM 942 O O . GLN A 1 112 ? -13.235 3.567 -5.097 1.00 88.00 112 GLN A O 1
ATOM 947 N N . LYS A 1 113 ? -15.191 3.798 -4.041 1.00 88.88 113 LYS A N 1
ATOM 948 C CA . LYS A 1 113 ? -14.958 5.202 -3.669 1.00 88.88 113 LYS A CA 1
ATOM 949 C C . LYS A 1 113 ? -14.107 5.313 -2.405 1.00 88.88 113 LYS A C 1
ATOM 951 O O . LYS A 1 113 ? -14.341 4.596 -1.438 1.00 88.88 113 LYS A O 1
ATOM 956 N N . GLY A 1 114 ? -13.208 6.295 -2.388 1.00 91.19 114 GLY A N 1
ATOM 957 C CA . GLY A 1 114 ? -12.378 6.610 -1.229 1.00 91.19 114 GLY A CA 1
ATOM 958 C C . GLY A 1 114 ? -11.189 5.667 -1.042 1.00 91.19 114 GLY A C 1
ATOM 959 O O . GLY A 1 114 ? -10.846 4.869 -1.915 1.00 91.19 114 GLY A O 1
ATOM 960 N N . SER A 1 115 ? -10.549 5.793 0.120 1.00 93.31 115 SER A N 1
ATOM 961 C CA . SER A 1 115 ? -9.363 5.013 0.477 1.00 93.31 115 SER A CA 1
ATOM 962 C C . SER A 1 115 ? -9.725 3.602 0.943 1.00 93.31 115 SER A C 1
ATOM 964 O O . SER A 1 115 ? -10.667 3.414 1.712 1.00 93.31 115 SER A O 1
ATOM 966 N N . ILE A 1 116 ? -8.948 2.610 0.510 1.00 92.75 116 ILE A N 1
ATOM 967 C CA . ILE A 1 116 ? -9.203 1.184 0.733 1.00 92.75 116 ILE A CA 1
ATOM 968 C C . ILE A 1 116 ? -7.917 0.511 1.178 1.00 92.75 116 ILE A C 1
ATOM 970 O O . ILE A 1 116 ? -6.865 0.682 0.559 1.00 92.75 116 ILE A O 1
ATOM 974 N N . LEU A 1 117 ? -8.029 -0.315 2.213 1.00 91.81 117 LEU A N 1
ATOM 975 C CA . LEU A 1 117 ? -6.975 -1.223 2.642 1.00 91.81 117 LEU A CA 1
ATOM 976 C C . LEU A 1 117 ? -7.415 -2.649 2.323 1.00 91.81 117 LEU A C 1
ATOM 978 O O . LEU A 1 117 ? -8.453 -3.101 2.808 1.00 91.81 117 LEU A O 1
ATOM 982 N N . ALA A 1 118 ? -6.632 -3.361 1.517 1.00 90.88 118 ALA A N 1
ATOM 983 C CA . ALA A 1 118 ? -6.862 -4.780 1.308 1.00 90.88 118 ALA A CA 1
ATOM 984 C C . ALA A 1 118 ? -6.441 -5.550 2.566 1.00 90.88 118 ALA A C 1
ATOM 986 O O . ALA A 1 118 ? -5.320 -5.391 3.066 1.00 90.88 118 ALA A O 1
ATOM 987 N N . VAL A 1 119 ? -7.343 -6.399 3.057 1.00 92.31 119 VAL A N 1
ATOM 988 C CA . VAL A 1 119 ? -7.114 -7.253 4.223 1.00 92.31 119 VAL A CA 1
ATOM 989 C C . VAL A 1 119 ? -7.407 -8.709 3.902 1.00 92.31 119 VAL A C 1
ATOM 991 O O . VAL A 1 119 ? -8.255 -9.014 3.067 1.00 92.31 119 VAL A O 1
ATOM 994 N N . GLN A 1 120 ? -6.722 -9.606 4.598 1.00 91.50 120 GLN A N 1
ATOM 995 C CA . GLN A 1 120 ? -6.932 -11.045 4.524 1.00 91.50 120 GLN A CA 1
ATOM 996 C C . GLN A 1 120 ? -7.055 -11.600 5.936 1.00 91.50 120 GLN A C 1
ATOM 998 O O . GLN A 1 120 ? -6.286 -11.237 6.825 1.00 91.50 120 GLN A O 1
ATOM 1003 N N . GLN A 1 121 ? -8.001 -12.511 6.139 1.00 94.44 121 GLN A N 1
ATOM 1004 C CA . GLN A 1 121 ? -8.072 -13.263 7.383 1.00 94.44 121 GLN A CA 1
ATOM 1005 C C . GLN A 1 121 ? -6.887 -14.236 7.468 1.00 94.44 121 GLN A C 1
ATOM 1007 O O . GLN A 1 121 ? -6.684 -15.038 6.553 1.00 94.44 121 GLN A O 1
ATOM 1012 N N . VAL A 1 122 ? -6.117 -14.162 8.554 1.00 93.81 122 VAL A N 1
ATOM 1013 C CA . VAL A 1 122 ? -4.947 -15.019 8.808 1.00 93.81 122 VAL A CA 1
ATOM 1014 C C . VAL A 1 122 ? -5.088 -15.777 10.125 1.00 93.81 122 VAL A C 1
ATOM 1016 O O . VAL A 1 122 ? -5.794 -15.342 11.031 1.00 93.81 122 VAL A O 1
ATOM 1019 N N . GLU A 1 123 ? -4.406 -16.916 10.236 1.00 92.75 123 GLU A N 1
ATOM 1020 C CA . GLU A 1 123 ? -4.396 -17.715 11.468 1.00 92.75 123 GLU A CA 1
ATOM 1021 C C . GLU A 1 123 ? -3.543 -17.064 12.565 1.00 92.75 123 GLU A C 1
ATOM 1023 O O . GLU A 1 123 ? -3.990 -16.960 13.705 1.00 92.75 123 GLU A O 1
ATOM 1028 N N . ASP A 1 124 ? -2.345 -16.578 12.214 1.00 91.81 124 ASP A N 1
ATOM 1029 C CA . ASP A 1 124 ? -1.444 -15.883 13.139 1.00 91.81 124 ASP A CA 1
ATOM 1030 C C . ASP A 1 124 ? -1.219 -14.417 12.715 1.00 91.81 124 ASP A C 1
ATOM 1032 O O . ASP A 1 124 ? -0.405 -14.138 11.829 1.00 91.81 124 ASP A O 1
ATOM 1036 N N . PRO A 1 125 ? -1.935 -13.460 13.326 1.00 92.38 125 PRO A N 1
ATOM 1037 C CA . PRO A 1 125 ? -1.842 -12.042 12.977 1.00 92.38 125 PRO A CA 1
ATOM 1038 C C . PRO A 1 125 ? -0.606 -11.310 13.529 1.00 92.38 125 PRO A C 1
ATOM 1040 O O . PRO A 1 125 ? -0.376 -10.163 13.149 1.00 92.38 125 PRO A O 1
ATOM 1043 N N . ARG A 1 126 ? 0.193 -11.921 14.414 1.00 91.12 126 ARG A N 1
ATOM 1044 C CA . ARG A 1 126 ? 1.267 -11.221 15.157 1.00 91.12 126 ARG A CA 1
ATOM 1045 C C . ARG A 1 126 ? 2.418 -10.729 14.278 1.00 91.12 126 ARG A C 1
ATOM 1047 O O . ARG A 1 126 ? 3.111 -9.785 14.635 1.00 91.12 126 ARG A O 1
ATOM 1054 N N . GLU A 1 127 ? 2.601 -11.330 13.106 1.00 87.25 127 GLU A N 1
ATOM 1055 C CA . GLU A 1 127 ? 3.653 -10.954 12.152 1.00 87.25 127 GLU A CA 1
ATOM 1056 C C . GLU A 1 127 ? 3.243 -9.812 11.201 1.00 87.25 127 GLU A C 1
ATOM 1058 O O . GLU A 1 127 ? 4.065 -9.362 10.394 1.00 87.25 127 GLU A O 1
ATOM 1063 N N . PHE A 1 128 ? 1.998 -9.332 11.289 1.00 90.25 128 PHE A N 1
ATOM 1064 C CA . PHE A 1 128 ? 1.398 -8.405 10.330 1.00 90.25 128 PHE A CA 1
ATOM 1065 C C . PHE A 1 128 ? 0.856 -7.139 10.998 1.00 90.25 128 PHE A C 1
ATOM 1067 O O . PHE A 1 128 ? 0.569 -7.108 12.196 1.00 90.25 128 PHE A O 1
ATOM 1074 N N . GLY A 1 129 ? 0.650 -6.097 10.195 1.00 91.62 129 GLY A N 1
ATOM 1075 C CA . GLY A 1 129 ? -0.270 -5.027 10.558 1.00 91.62 129 GLY A CA 1
ATOM 1076 C C . GLY A 1 129 ? -1.705 -5.537 10.497 1.00 91.62 129 GLY A C 1
ATOM 1077 O O . GLY A 1 129 ? -2.104 -6.111 9.486 1.00 91.62 129 GLY A O 1
ATOM 1078 N N . ILE A 1 130 ? -2.482 -5.351 11.563 1.00 95.94 130 ILE A N 1
ATOM 1079 C CA . ILE A 1 130 ? -3.888 -5.760 11.617 1.00 95.94 130 ILE A CA 1
ATOM 1080 C C . ILE A 1 130 ? -4.836 -4.574 11.533 1.00 95.94 130 ILE A C 1
ATOM 1082 O O . ILE A 1 130 ? -4.579 -3.511 12.104 1.00 95.94 130 ILE A O 1
ATOM 1086 N N . ALA A 1 131 ? -5.969 -4.793 10.872 1.00 96.25 131 ALA A N 1
ATOM 1087 C CA . ALA A 1 131 ? -7.081 -3.861 10.825 1.00 96.25 131 ALA A CA 1
ATOM 1088 C C . ALA A 1 131 ? -8.222 -4.323 11.734 1.00 96.25 131 ALA A C 1
ATOM 1090 O O . ALA A 1 131 ? -8.660 -5.474 11.693 1.00 96.25 131 ALA A O 1
ATOM 1091 N N . VAL A 1 132 ? -8.736 -3.401 12.539 1.00 95.56 132 VAL A N 1
ATOM 1092 C CA . VAL A 1 132 ? -9.959 -3.579 13.322 1.00 95.56 132 VAL A CA 1
ATOM 1093 C C . VAL A 1 132 ? -11.063 -2.796 12.631 1.00 95.56 132 VAL A C 1
ATOM 1095 O O . VAL A 1 132 ? -10.948 -1.579 12.472 1.00 95.56 132 VAL A O 1
ATOM 1098 N N . LEU A 1 133 ? -12.125 -3.487 12.227 1.00 94.62 133 LEU A N 1
ATOM 1099 C CA . LEU A 1 133 ? -13.285 -2.868 11.590 1.00 94.62 133 LEU A CA 1
ATOM 1100 C C . LEU A 1 133 ? -14.312 -2.417 12.637 1.00 94.62 133 LEU A C 1
ATOM 1102 O O . LEU A 1 133 ? -14.466 -3.036 13.693 1.00 94.62 133 LEU A O 1
ATOM 1106 N N . GLY A 1 134 ? -14.998 -1.315 12.346 1.00 93.75 134 GLY A N 1
ATOM 1107 C CA . GLY A 1 134 ? -16.215 -0.892 13.028 1.00 93.75 134 GLY A CA 1
ATOM 1108 C C . GLY A 1 134 ? -17.439 -1.682 12.555 1.00 93.75 134 GLY A C 1
ATOM 1109 O O . GLY A 1 134 ? -17.365 -2.489 11.630 1.00 93.75 134 GLY A O 1
ATOM 1110 N N . GLY A 1 135 ? -18.589 -1.433 13.188 1.00 92.69 135 GLY A N 1
ATOM 1111 C CA . GLY A 1 135 ? -19.862 -2.056 12.791 1.00 92.69 135 GLY A CA 1
ATOM 1112 C C . GLY A 1 135 ? -20.405 -1.566 11.442 1.00 92.69 135 GLY A C 1
ATOM 1113 O O . GLY A 1 135 ? -21.292 -2.188 10.873 1.00 92.69 135 GLY A O 1
ATOM 1114 N N . ASP A 1 136 ? -19.858 -0.467 10.931 1.00 92.19 136 ASP A N 1
ATOM 1115 C CA . ASP A 1 136 ? -20.154 0.160 9.643 1.00 92.19 136 ASP A CA 1
ATOM 1116 C C . ASP A 1 136 ? -19.229 -0.322 8.508 1.00 92.19 136 ASP A C 1
ATOM 1118 O O . ASP A 1 136 ? -19.367 0.117 7.369 1.00 92.19 136 ASP A O 1
ATOM 1122 N N . GLY A 1 137 ? -18.287 -1.224 8.808 1.00 87.75 137 GLY A N 1
ATOM 1123 C CA . GLY A 1 137 ? -17.314 -1.739 7.846 1.00 87.75 137 GLY A CA 1
ATOM 1124 C C . GLY A 1 137 ? -16.105 -0.829 7.610 1.00 87.75 137 GLY A C 1
ATOM 1125 O O . GLY A 1 137 ? -15.225 -1.201 6.834 1.00 87.75 137 GLY A O 1
ATOM 1126 N N . TYR A 1 138 ? -16.008 0.318 8.292 1.00 93.12 138 TYR A N 1
ATOM 1127 C CA . TYR A 1 138 ? -14.839 1.195 8.205 1.00 93.12 138 TYR A CA 1
ATOM 1128 C C . TYR A 1 138 ? -13.735 0.767 9.172 1.00 93.12 138 TYR A C 1
ATOM 1130 O O . TYR A 1 138 ? -13.971 0.155 10.214 1.00 93.12 138 TYR A O 1
ATOM 1138 N N . VAL A 1 139 ? -12.490 1.103 8.835 1.00 93.94 139 VAL A N 1
ATOM 1139 C CA . VAL A 1 139 ? -11.340 0.832 9.703 1.00 93.94 139 VAL A CA 1
ATOM 1140 C C . VAL A 1 139 ? -11.420 1.731 10.934 1.00 93.94 139 VAL A C 1
ATOM 1142 O O . VAL A 1 139 ? -11.309 2.949 10.837 1.00 93.94 139 VAL A O 1
ATOM 1145 N N . LYS A 1 140 ? -11.572 1.116 12.107 1.00 95.19 140 LYS A N 1
ATOM 1146 C CA . LYS A 1 140 ? -11.580 1.794 13.407 1.00 95.19 140 LYS A CA 1
ATOM 1147 C C . LYS A 1 140 ? -10.171 1.968 13.969 1.00 95.19 140 LYS A C 1
ATOM 1149 O O . LYS A 1 140 ? -9.897 2.949 14.656 1.00 95.19 140 LYS A O 1
ATOM 1154 N N . LYS A 1 141 ? -9.292 0.986 13.743 1.00 94.25 141 LYS A N 1
ATOM 1155 C CA . LYS A 1 141 ? -7.917 0.988 14.261 1.00 94.25 141 LYS A CA 1
ATOM 1156 C C . LYS A 1 141 ? -6.998 0.130 13.395 1.00 94.25 141 LYS A C 1
ATOM 1158 O O . LYS A 1 141 ? -7.408 -0.932 12.933 1.00 94.25 141 LYS A O 1
ATOM 1163 N N . LEU A 1 142 ? -5.750 0.569 13.253 1.00 93.94 142 LEU A N 1
ATOM 1164 C CA . 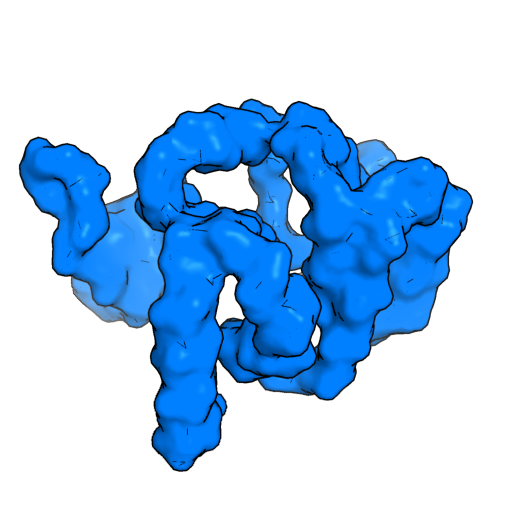LEU A 1 142 ? -4.640 -0.235 12.743 1.00 93.94 142 LEU A CA 1
ATOM 1165 C C . LEU A 1 142 ? -3.639 -0.504 13.874 1.00 93.94 142 LEU A C 1
ATOM 1167 O O . LEU A 1 142 ? -3.449 0.345 14.748 1.00 93.94 142 LEU A O 1
ATOM 1171 N N . SER A 1 143 ? -3.016 -1.681 13.877 1.00 93.19 143 SER A N 1
ATOM 1172 C CA . SER A 1 143 ? -1.958 -2.035 14.831 1.00 93.19 143 SER A CA 1
ATOM 1173 C C . SER A 1 143 ? -0.872 -2.837 14.131 1.00 93.19 143 SER A C 1
ATOM 1175 O O . SER A 1 143 ? -1.165 -3.897 13.590 1.00 93.19 143 SER A O 1
ATOM 1177 N N . GLU A 1 144 ? 0.371 -2.364 14.167 1.00 91.31 144 GLU A N 1
ATOM 1178 C CA . GLU A 1 144 ? 1.509 -3.081 13.587 1.00 91.31 144 GLU A CA 1
ATOM 1179 C C . GLU A 1 144 ? 2.007 -4.150 14.562 1.00 91.31 144 GLU A C 1
ATOM 1181 O O . GLU A 1 144 ? 2.358 -3.819 15.692 1.00 91.31 144 GLU A O 1
ATOM 1186 N N . LYS A 1 145 ? 2.015 -5.418 14.131 1.00 91.25 145 LYS A N 1
ATOM 1187 C CA . LYS A 1 145 ? 2.584 -6.570 14.856 1.00 91.25 145 LYS A CA 1
ATOM 1188 C C . LYS A 1 145 ? 2.221 -6.612 16.344 1.00 91.25 145 LYS A C 1
ATOM 1190 O O . LYS A 1 145 ? 3.101 -6.542 17.202 1.00 91.25 145 LYS A O 1
ATOM 1195 N N . PRO A 1 146 ? 0.921 -6.665 16.672 1.00 90.88 146 PRO A N 1
ATOM 1196 C CA . PRO A 1 146 ? 0.492 -6.649 18.060 1.00 90.88 146 PRO A CA 1
ATOM 1197 C C . PRO A 1 146 ? 0.876 -7.948 18.772 1.00 90.88 146 PRO A C 1
ATOM 1199 O O . PRO A 1 146 ? 0.579 -9.034 18.276 1.00 90.88 146 PRO A O 1
ATOM 1202 N N . ASP A 1 147 ? 1.409 -7.836 19.989 1.00 91.44 147 ASP A N 1
ATOM 1203 C CA . ASP A 1 147 ? 1.623 -8.997 20.865 1.00 91.44 147 ASP A CA 1
ATOM 1204 C C . ASP A 1 147 ? 0.296 -9.679 21.242 1.00 91.44 147 ASP A C 1
ATOM 1206 O O . ASP A 1 147 ? 0.218 -10.905 21.336 1.00 91.44 147 ASP A O 1
ATOM 1210 N N . ILE A 1 148 ? -0.765 -8.879 21.426 1.00 92.81 148 ILE A N 1
ATOM 1211 C CA . ILE A 1 148 ? -2.131 -9.329 21.725 1.00 92.81 148 ILE A CA 1
ATOM 1212 C C . ILE A 1 148 ? -3.057 -8.880 20.581 1.00 92.81 148 ILE A C 1
ATOM 1214 O O . ILE A 1 148 ? -3.492 -7.722 20.553 1.00 92.81 148 ILE A O 1
ATOM 1218 N N . PRO A 1 149 ? -3.359 -9.763 19.613 1.00 90.00 149 PRO A N 1
ATOM 1219 C CA . PRO A 1 149 ? -4.169 -9.412 18.454 1.00 90.00 149 PRO A CA 1
ATOM 1220 C C . PRO A 1 149 ? -5.626 -9.136 18.828 1.00 90.00 149 PRO A C 1
ATOM 1222 O O . PRO A 1 149 ? -6.277 -9.933 19.497 1.00 90.00 149 PRO A O 1
ATOM 1225 N N . THR A 1 150 ? -6.160 -8.016 18.344 1.00 92.69 150 THR A N 1
ATOM 1226 C CA . THR A 1 150 ? -7.572 -7.620 18.536 1.00 92.69 150 THR A CA 1
ATOM 1227 C C . THR A 1 150 ? -8.444 -7.895 17.307 1.00 92.69 150 THR A C 1
ATOM 1229 O O . THR A 1 150 ? -9.649 -7.668 17.327 1.00 92.69 150 THR A O 1
ATOM 1232 N N . SER A 1 151 ? -7.824 -8.381 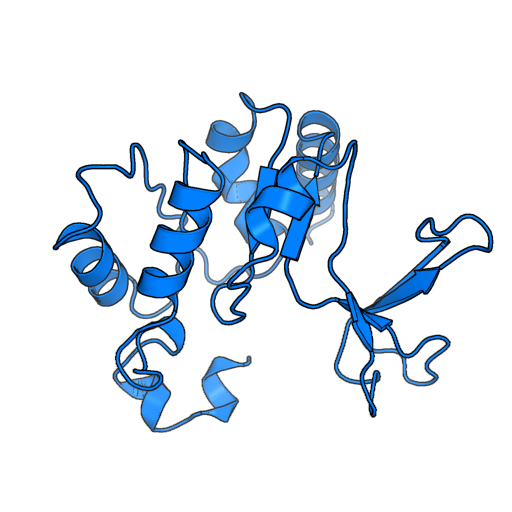16.231 1.00 94.50 151 SER A N 1
ATOM 1233 C CA . SER A 1 151 ? -8.426 -8.778 14.962 1.00 94.50 151 SER A CA 1
ATOM 1234 C C . SER A 1 151 ? -7.481 -9.763 14.268 1.00 94.50 151 SER A C 1
ATOM 1236 O O . SER A 1 151 ? -6.279 -9.768 14.541 1.00 94.50 151 SER A O 1
ATOM 1238 N N . ASN A 1 152 ? -8.019 -10.582 13.368 1.00 94.88 152 ASN A N 1
ATOM 1239 C CA . ASN A 1 152 ? -7.261 -11.488 12.506 1.00 94.88 152 ASN A CA 1
ATOM 1240 C C . ASN A 1 152 ? -7.230 -11.030 11.035 1.00 94.88 152 ASN A C 1
ATOM 1242 O O . ASN A 1 152 ? -6.796 -11.783 10.165 1.00 94.88 152 ASN A O 1
ATOM 1246 N N . LEU A 1 153 ? -7.689 -9.807 10.752 1.00 96.06 153 LEU A N 1
A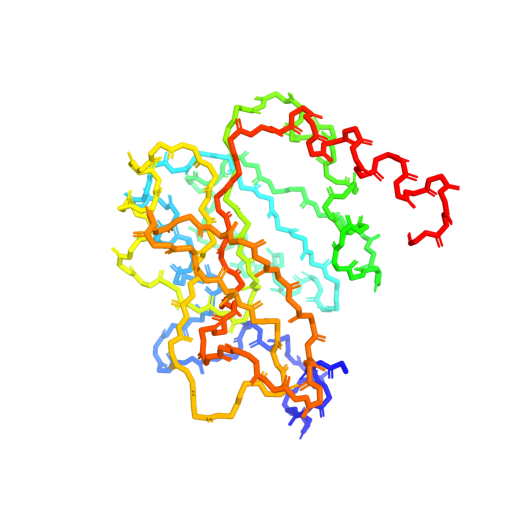TOM 1247 C CA . LEU A 1 153 ? -7.616 -9.187 9.432 1.00 96.06 153 LEU A CA 1
ATOM 1248 C C . LEU A 1 153 ? -6.248 -8.527 9.251 1.00 96.06 153 LEU A C 1
ATOM 1250 O O . LEU A 1 153 ? -6.017 -7.418 9.733 1.00 96.06 153 LEU A O 1
ATOM 1254 N N . ALA A 1 154 ? -5.343 -9.215 8.564 1.00 94.19 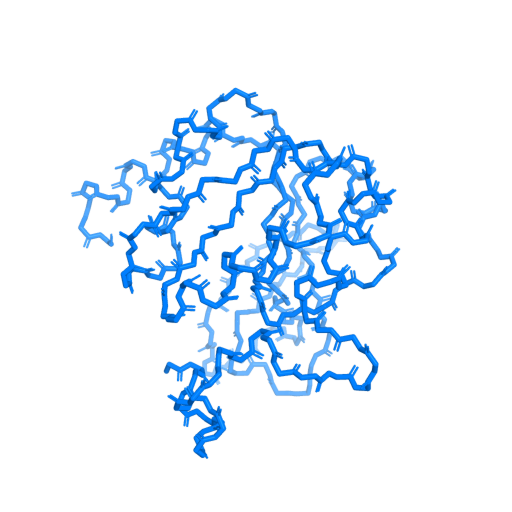154 ALA A N 1
ATOM 1255 C CA . ALA A 1 154 ? -4.010 -8.721 8.251 1.00 94.19 154 ALA A CA 1
ATOM 1256 C C . ALA A 1 154 ? -4.023 -7.839 7.000 1.00 94.19 154 ALA A C 1
ATOM 1258 O O . ALA A 1 154 ? -4.645 -8.183 5.995 1.00 94.19 154 ALA A O 1
ATOM 1259 N N . LEU A 1 155 ? -3.289 -6.730 7.044 1.00 92.31 155 LEU A N 1
ATOM 1260 C CA . LEU A 1 155 ? -2.988 -5.897 5.887 1.00 92.31 155 LEU A CA 1
ATOM 1261 C C . LEU A 1 155 ? -2.125 -6.696 4.911 1.00 92.31 155 LEU A C 1
ATOM 1263 O O . LEU A 1 155 ? -1.038 -7.160 5.255 1.00 92.31 155 LEU A O 1
ATOM 1267 N N . VAL A 1 156 ? -2.596 -6.824 3.673 1.00 87.81 156 VAL A N 1
ATOM 1268 C CA . VAL A 1 156 ? -1.900 -7.589 2.628 1.00 87.81 156 VAL A CA 1
ATOM 1269 C C . VAL A 1 156 ? -1.109 -6.704 1.671 1.00 87.81 156 VAL A C 1
ATOM 1271 O O . VAL A 1 156 ? -0.731 -7.147 0.600 1.00 87.81 156 VAL A O 1
ATOM 1274 N N . GLY A 1 157 ? -0.817 -5.453 2.028 1.00 86.06 157 GLY A N 1
ATOM 1275 C CA . GLY A 1 157 ? 0.111 -4.635 1.244 1.00 86.06 157 GLY A CA 1
ATOM 1276 C C . GLY A 1 157 ? -0.433 -4.111 -0.086 1.00 86.06 157 GLY A C 1
ATOM 1277 O O . GLY A 1 157 ? 0.360 -3.766 -0.959 1.00 86.06 157 GLY A O 1
ATOM 1278 N N . MET A 1 158 ? -1.757 -4.034 -0.241 1.00 88.69 158 MET A N 1
ATOM 1279 C CA . MET A 1 158 ? -2.406 -3.284 -1.316 1.00 88.69 158 MET A CA 1
ATOM 1280 C C . MET A 1 158 ? -3.305 -2.199 -0.733 1.00 88.69 158 MET A C 1
ATOM 1282 O O . MET A 1 158 ? -4.178 -2.479 0.093 1.00 88.69 158 MET A O 1
ATOM 1286 N N . TYR A 1 159 ? -3.090 -0.967 -1.187 1.00 91.00 159 TYR A N 1
ATOM 1287 C CA . TYR A 1 159 ? -3.749 0.219 -0.653 1.00 91.00 159 TYR A CA 1
ATOM 1288 C C . TYR A 1 159 ? -4.185 1.139 -1.791 1.00 91.00 159 TYR A C 1
ATOM 1290 O O . TYR A 1 159 ? -3.350 1.549 -2.596 1.00 91.00 159 TYR A O 1
ATOM 1298 N N . LYS A 1 160 ? -5.471 1.492 -1.842 1.00 92.50 160 LYS A N 1
ATOM 1299 C CA . LYS A 1 160 ? -5.964 2.614 -2.651 1.00 92.50 160 LYS A CA 1
ATOM 1300 C C . LYS A 1 160 ? -6.075 3.832 -1.745 1.00 92.50 160 LYS A C 1
ATOM 1302 O O . LYS A 1 160 ? -6.684 3.732 -0.684 1.00 92.50 160 LYS A O 1
ATOM 1307 N N . LEU A 1 161 ? -5.521 4.968 -2.145 1.00 93.44 161 LEU A N 1
ATOM 1308 C CA . LEU A 1 161 ? -5.651 6.226 -1.409 1.00 93.44 161 LEU A CA 1
ATOM 1309 C C . LEU A 1 161 ? -6.197 7.306 -2.340 1.00 93.44 161 LEU A C 1
ATOM 1311 O O . LEU A 1 161 ? -5.619 7.523 -3.399 1.00 93.44 161 LEU A O 1
ATOM 1315 N N . SER A 1 162 ? -7.276 7.973 -1.920 1.00 92.44 162 SER A N 1
ATOM 1316 C CA . SER A 1 162 ? -7.980 9.012 -2.701 1.00 92.44 162 SER A CA 1
ATOM 1317 C C . SER A 1 162 ? -7.747 10.444 -2.210 1.00 92.44 162 SER A C 1
ATOM 1319 O O . SER A 1 162 ? -8.426 11.374 -2.628 1.00 92.44 162 SER A O 1
ATOM 1321 N N . GLN A 1 163 ? -6.841 10.634 -1.248 1.00 91.44 163 GLN A N 1
ATOM 1322 C CA . GLN A 1 163 ? -6.478 11.947 -0.701 1.00 91.44 163 GLN A CA 1
ATOM 1323 C C . GLN A 1 163 ? -4.964 12.114 -0.784 1.00 91.44 163 GLN A C 1
ATOM 1325 O O . GLN A 1 163 ? -4.263 12.156 0.227 1.00 91.44 163 GLN A O 1
ATOM 1330 N N . VAL A 1 164 ? -4.452 12.135 -2.014 1.00 92.38 164 VAL A N 1
ATOM 1331 C CA . VAL A 1 164 ? -3.007 12.149 -2.267 1.00 92.38 164 VAL A CA 1
ATOM 1332 C C . VAL A 1 164 ? -2.359 13.423 -1.725 1.00 92.38 164 VAL A C 1
ATOM 1334 O O . VAL A 1 164 ? -1.298 13.330 -1.126 1.00 92.38 164 VAL A O 1
ATOM 1337 N N . GLY A 1 165 ? -3.017 14.583 -1.822 1.00 92.94 165 GLY A N 1
ATOM 1338 C CA . GLY A 1 165 ? -2.516 15.830 -1.225 1.00 92.94 165 GLY A CA 1
ATOM 1339 C C . GLY A 1 165 ? -2.239 15.701 0.278 1.00 92.94 165 GLY A C 1
ATOM 1340 O O . GLY A 1 165 ? -1.114 15.924 0.714 1.00 92.94 165 GLY A O 1
ATOM 1341 N N . LEU A 1 166 ? -3.225 15.222 1.047 1.00 93.00 166 LEU A N 1
ATOM 1342 C CA . LEU A 1 166 ? -3.076 14.979 2.488 1.00 93.00 166 LEU A CA 1
ATOM 1343 C C . LEU A 1 166 ? -1.975 13.954 2.787 1.00 93.00 166 LEU A C 1
ATOM 1345 O O . LEU A 1 166 ? -1.210 14.111 3.734 1.00 93.00 166 LEU A O 1
ATOM 1349 N N . LEU A 1 167 ? -1.874 12.896 1.978 1.00 92.56 167 LEU A N 1
ATOM 1350 C CA . LEU A 1 167 ? -0.798 11.920 2.114 1.00 92.56 167 LEU A CA 1
ATOM 1351 C C . LEU A 1 167 ? 0.576 12.580 1.955 1.00 92.56 167 LEU A C 1
ATOM 1353 O O . LEU A 1 167 ? 1.468 12.301 2.748 1.00 92.56 167 LEU A O 1
ATOM 1357 N N . LEU A 1 168 ? 0.755 13.439 0.951 1.00 92.69 168 LEU A N 1
ATOM 1358 C CA . LEU A 1 168 ? 2.024 14.129 0.725 1.00 92.69 168 LEU A CA 1
ATOM 1359 C C . LEU A 1 168 ? 2.368 15.092 1.868 1.00 92.69 168 LEU A C 1
ATOM 1361 O O . LEU A 1 168 ? 3.525 15.122 2.282 1.00 92.69 168 LEU A O 1
ATOM 1365 N N . GLU A 1 169 ? 1.380 15.803 2.415 1.00 93.69 169 GLU A N 1
ATOM 1366 C CA . GLU A 1 169 ? 1.551 16.656 3.601 1.00 93.69 169 GLU A CA 1
ATOM 1367 C C . GLU A 1 169 ? 2.029 15.843 4.812 1.00 93.69 169 GLU A C 1
ATOM 1369 O O . GLU A 1 169 ? 3.054 16.166 5.412 1.00 93.69 169 GLU A O 1
ATOM 1374 N N . VAL A 1 170 ? 1.346 14.732 5.114 1.00 92.44 170 VAL A N 1
ATOM 1375 C CA . VAL A 1 170 ? 1.724 13.834 6.216 1.00 92.44 170 VAL A CA 1
ATOM 1376 C C . VAL A 1 170 ? 3.122 13.258 6.001 1.00 92.44 170 VAL A C 1
ATOM 1378 O O . VAL A 1 170 ? 3.905 13.179 6.943 1.00 92.44 170 VAL A O 1
ATOM 1381 N N . LEU A 1 171 ? 3.467 12.870 4.770 1.00 91.25 171 LEU A N 1
ATOM 1382 C CA . LEU A 1 171 ? 4.809 12.381 4.462 1.00 91.25 171 LEU A CA 1
ATOM 1383 C C . LEU A 1 171 ? 5.871 13.465 4.683 1.00 91.25 171 LEU A C 1
ATOM 1385 O O . LEU A 1 171 ? 6.923 13.157 5.236 1.00 91.25 171 LEU A O 1
ATOM 1389 N N . ASP A 1 172 ? 5.619 14.713 4.278 1.00 92.75 172 ASP A N 1
ATOM 1390 C CA . ASP A 1 172 ? 6.544 15.825 4.525 1.00 92.75 172 ASP A CA 1
ATOM 1391 C C . ASP A 1 172 ? 6.736 16.077 6.030 1.00 92.75 172 ASP A C 1
ATOM 1393 O O . ASP A 1 172 ? 7.868 16.306 6.460 1.00 92.75 172 ASP A O 1
ATOM 1397 N N . ASP A 1 173 ? 5.680 15.986 6.839 1.00 92.62 173 ASP A N 1
ATOM 1398 C CA . ASP A 1 173 ? 5.781 16.125 8.297 1.00 92.62 173 ASP A CA 1
ATOM 1399 C C . ASP A 1 173 ? 6.551 14.963 8.939 1.00 92.62 173 ASP A C 1
ATOM 1401 O O . ASP A 1 173 ? 7.479 15.198 9.713 1.00 92.62 173 ASP A O 1
ATOM 1405 N N . MET A 1 174 ? 6.285 13.719 8.527 1.00 88.50 174 MET A N 1
ATOM 1406 C CA . MET A 1 174 ? 7.047 12.551 8.994 1.00 88.50 174 MET A CA 1
ATOM 1407 C C . MET A 1 174 ? 8.549 12.674 8.695 1.00 88.50 174 MET A C 1
ATOM 1409 O O . MET A 1 174 ? 9.375 12.291 9.523 1.00 88.50 174 MET A O 1
ATOM 1413 N N . MET A 1 175 ? 8.921 13.224 7.532 1.00 88.50 175 MET A N 1
ATOM 1414 C CA . MET A 1 175 ? 10.333 13.431 7.187 1.00 88.50 175 MET A CA 1
ATOM 1415 C C . MET A 1 175 ? 10.983 14.548 8.017 1.00 88.50 175 MET A C 1
ATOM 1417 O O . MET A 1 175 ? 12.178 14.464 8.306 1.00 88.50 175 MET A O 1
ATOM 1421 N N . LYS A 1 176 ? 10.232 15.585 8.421 1.00 88.75 176 LYS A N 1
ATOM 1422 C CA . LYS A 1 176 ? 10.734 16.631 9.338 1.00 88.75 176 LYS A CA 1
ATOM 1423 C C . LYS A 1 176 ? 10.982 16.075 10.738 1.00 88.75 176 LYS A C 1
ATOM 1425 O O . LYS A 1 176 ? 11.976 16.443 11.361 1.00 88.75 176 LYS A O 1
ATOM 1430 N N . ASP A 1 177 ? 10.122 15.165 11.188 1.00 87.88 177 ASP A N 1
ATOM 1431 C CA . ASP A 1 177 ? 10.215 14.515 12.499 1.00 87.88 177 ASP A CA 1
ATOM 1432 C C . ASP A 1 177 ? 11.298 13.417 12.559 1.00 87.88 177 ASP A C 1
ATOM 1434 O O . ASP A 1 177 ? 11.555 12.847 13.620 1.00 87.88 177 ASP A O 1
ATOM 1438 N N . GLY A 1 178 ? 11.981 13.147 11.439 1.00 74.50 178 GLY A N 1
ATOM 1439 C CA . GLY A 1 178 ? 13.124 12.234 11.374 1.00 74.50 178 GLY A CA 1
ATOM 1440 C C . GLY A 1 178 ? 12.753 10.751 11.320 1.00 74.50 178 GLY A C 1
ATOM 1441 O O . GLY A 1 178 ? 13.556 9.918 11.749 1.00 74.50 178 GLY A O 1
ATOM 1442 N N . VAL A 1 179 ? 11.557 10.430 10.811 1.00 58.47 179 V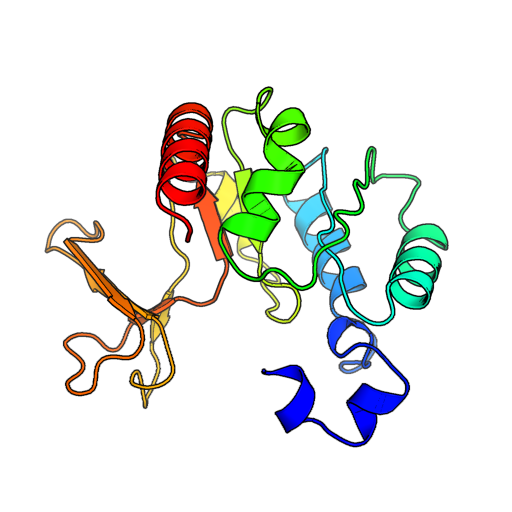AL A N 1
ATOM 1443 C CA . VAL A 1 179 ? 11.115 9.051 10.531 1.00 58.47 179 VAL A CA 1
ATOM 1444 C C . VAL A 1 179 ? 11.751 8.506 9.253 1.00 58.47 179 VAL A C 1
ATOM 1446 O O . VAL A 1 179 ? 11.765 9.222 8.225 1.00 58.47 179 VAL A O 1
#